Protein AF-A0A818T3P8-F1 (afdb_monomer_lite)

Foldseek 3Di:
DDDDDDQQDCPFVQVQACPQKDKPDAFPKHKDFCQPVHVVDHGPDHGIGIDGAAHPVRHGIDIDHDGDDPDDPD

Sequence (74 aa):
MMIAPNLLSNPGAEEGSIVGWNQTRPSTVIVDSNGAFNSDYYPHSGSYCFAGGKELNGSPSGLIQNVKLVGGVQ

Secondary structure (DSSP, 8-state):
-PPPPPSSSSTT-TTSS-TT-EESSS---EEE-TTSS-TT---SSSS-EEE--B-TTS-B--EE----------

pLDDT: mean 87.95, std 10.93, range [50.84, 96.56]

Radius of gyration: 14.69 Å; chains: 1; bounding box: 24×34×44 Å

Structure (mmCIF, N/CA/C/O backbone):
data_AF-A0A818T3P8-F1
#
_entry.id   AF-A0A818T3P8-F1
#
loop_
_atom_site.group_PDB
_atom_site.id
_atom_site.type_symbol
_atom_site.label_atom_id
_atom_site.label_alt_id
_atom_site.label_comp_id
_atom_site.label_asym_id
_atom_site.label_entity_id
_atom_site.label_seq_id
_atom_site.pdbx_PDB_ins_code
_atom_site.Cartn_x
_atom_site.Cartn_y
_atom_site.Cartn_z
_atom_site.occupancy
_atom_site.B_iso_or_equiv
_atom_site.auth_seq_id
_atom_site.auth_comp_id
_atom_site.auth_asym_id
_atom_site.auth_atom_id
_atom_site.pdbx_PDB_model_num
ATOM 1 N N . MET A 1 1 ? -9.531 -20.300 19.886 1.00 52.03 1 MET A N 1
ATOM 2 C CA . MET A 1 1 ? -8.886 -18.980 20.053 1.00 52.03 1 MET A CA 1
ATOM 3 C C . MET A 1 1 ? -9.595 -18.022 19.109 1.00 52.03 1 MET A C 1
ATOM 5 O O . MET A 1 1 ? -9.628 -18.323 17.925 1.00 52.03 1 MET A O 1
ATOM 9 N N . MET A 1 2 ? -10.247 -16.962 19.598 1.00 58.22 2 MET A N 1
ATOM 10 C CA . MET A 1 2 ? -10.768 -15.926 18.695 1.00 58.22 2 MET A CA 1
ATOM 11 C C . MET A 1 2 ? -9.595 -15.051 18.263 1.00 58.22 2 MET A C 1
ATOM 13 O O . MET A 1 2 ? -8.926 -14.463 19.108 1.00 58.22 2 MET A O 1
ATOM 17 N N . ILE A 1 3 ? -9.328 -15.008 16.961 1.00 69.50 3 ILE A N 1
ATOM 18 C CA . ILE A 1 3 ? -8.414 -14.033 16.373 1.00 69.50 3 ILE A CA 1
ATOM 19 C C . ILE A 1 3 ? -9.172 -12.707 16.342 1.00 69.50 3 ILE A C 1
ATOM 21 O O . ILE A 1 3 ? -10.300 -12.656 15.848 1.00 69.50 3 ILE A O 1
ATOM 25 N N . ALA A 1 4 ? -8.587 -11.652 16.909 1.00 70.75 4 ALA A N 1
ATOM 26 C CA . ALA A 1 4 ? -9.165 -10.321 16.796 1.00 70.75 4 ALA A CA 1
ATOM 27 C C . ALA A 1 4 ? -9.217 -9.926 15.308 1.00 70.75 4 ALA A C 1
ATOM 29 O O . ALA A 1 4 ? -8.227 -10.132 14.600 1.00 70.75 4 ALA A O 1
ATOM 30 N N . PRO A 1 5 ? -10.34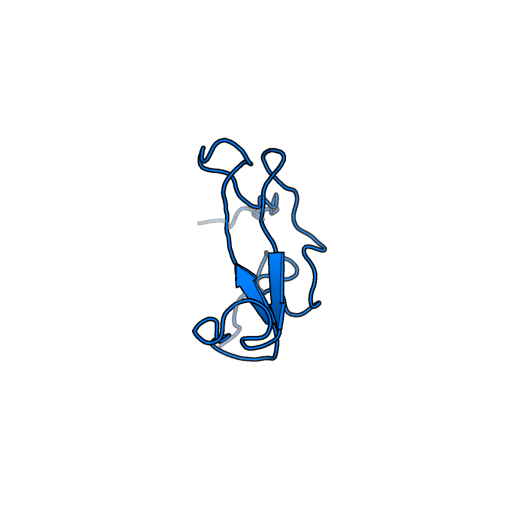7 -9.395 14.812 1.00 81.69 5 PRO A N 1
ATOM 31 C CA . PRO A 1 5 ? -10.455 -8.998 13.416 1.00 81.69 5 PRO A CA 1
ATOM 32 C C . PRO A 1 5 ? -9.437 -7.900 13.098 1.00 81.69 5 PRO A C 1
ATOM 34 O O . PRO A 1 5 ? -9.144 -7.048 13.940 1.00 81.69 5 PRO A O 1
ATOM 37 N N . ASN A 1 6 ? -8.905 -7.915 11.874 1.00 87.62 6 ASN A N 1
ATOM 38 C CA . ASN A 1 6 ? -8.057 -6.826 11.412 1.00 87.62 6 ASN A CA 1
ATOM 39 C C . ASN A 1 6 ? -8.879 -5.529 11.394 1.00 87.62 6 ASN A C 1
ATOM 41 O O . ASN A 1 6 ? -9.998 -5.505 10.886 1.00 87.62 6 ASN A O 1
ATOM 45 N N . LEU A 1 7 ? -8.331 -4.468 11.984 1.00 91.94 7 LEU A N 1
ATOM 46 C CA . LEU A 1 7 ? -8.972 -3.153 12.013 1.00 91.94 7 LEU A CA 1
ATOM 47 C C . LEU A 1 7 ? -8.764 -2.380 10.708 1.00 91.94 7 LEU A C 1
ATOM 49 O O . LEU A 1 7 ? -9.490 -1.424 10.446 1.00 91.94 7 LEU A O 1
ATOM 53 N N . LEU A 1 8 ? -7.764 -2.774 9.920 1.00 93.94 8 LEU A N 1
ATOM 54 C CA . LEU A 1 8 ? -7.493 -2.212 8.609 1.00 93.94 8 LEU A CA 1
ATOM 55 C C . LEU A 1 8 ? -8.438 -2.826 7.579 1.00 93.94 8 LEU A C 1
ATOM 57 O O . LEU A 1 8 ? -8.584 -4.045 7.487 1.00 93.94 8 LEU A O 1
ATOM 61 N N . SER A 1 9 ? -9.022 -1.966 6.758 1.00 94.25 9 SER A N 1
ATOM 62 C CA . SER A 1 9 ? -9.675 -2.356 5.512 1.00 94.25 9 SER A CA 1
ATOM 63 C C . SER A 1 9 ? -8.618 -2.544 4.428 1.00 94.25 9 SER A C 1
ATOM 65 O O . SER A 1 9 ? -7.721 -1.704 4.317 1.00 94.25 9 SER A O 1
ATOM 67 N N . ASN A 1 10 ? -8.736 -3.617 3.638 1.00 94.94 10 ASN A N 1
ATOM 68 C CA . ASN A 1 10 ? -7.837 -3.920 2.515 1.00 94.94 10 ASN A CA 1
ATOM 69 C C . ASN A 1 10 ? -6.333 -3.889 2.909 1.00 94.94 10 ASN A C 1
ATOM 71 O O . ASN A 1 10 ? -5.542 -3.161 2.298 1.00 94.94 10 ASN A O 1
ATOM 75 N N . PRO A 1 11 ? -5.927 -4.583 3.996 1.00 93.56 11 PRO A N 1
ATOM 76 C CA . PRO A 1 11 ? -4.582 -4.477 4.567 1.00 93.56 11 PRO A CA 1
ATOM 77 C C . PRO A 1 11 ? -3.473 -5.006 3.653 1.00 93.56 11 PRO A C 1
ATOM 79 O O . PRO A 1 11 ? -2.331 -4.565 3.773 1.00 93.56 11 PRO A O 1
ATOM 82 N N . GLY A 1 12 ? -3.795 -5.951 2.774 1.00 93.12 12 GLY A N 1
ATOM 83 C CA . GLY A 1 12 ? -2.870 -6.613 1.864 1.00 93.12 12 GLY A CA 1
ATOM 84 C C . GLY A 1 12 ? -3.086 -6.254 0.396 1.00 93.12 12 GLY A C 1
ATOM 85 O O . GLY A 1 12 ? -2.549 -6.951 -0.455 1.00 93.12 12 GLY A O 1
ATOM 86 N N . ALA A 1 13 ? -3.844 -5.193 0.091 1.00 95.31 13 ALA A N 1
ATOM 87 C CA . ALA A 1 13 ? -4.252 -4.827 -1.271 1.00 95.31 13 ALA A CA 1
ATOM 88 C C . ALA A 1 13 ? -5.158 -5.869 -1.955 1.00 95.31 13 ALA A C 1
ATOM 90 O O . ALA A 1 13 ? -5.206 -5.936 -3.182 1.00 95.31 13 ALA A O 1
ATOM 91 N N . GLU A 1 14 ? -5.890 -6.673 -1.182 1.00 95.00 14 GLU A N 1
ATOM 92 C CA . GLU A 1 14 ? -6.764 -7.751 -1.650 1.00 95.00 14 GLU A CA 1
ATOM 93 C C . GLU A 1 14 ? -7.784 -7.298 -2.706 1.00 95.00 14 GLU A C 1
ATOM 95 O O . GLU A 1 14 ? -8.168 -8.089 -3.565 1.00 95.00 14 GLU A O 1
ATOM 100 N N . GLU A 1 15 ? -8.190 -6.025 -2.683 1.00 95.38 15 GLU A N 1
ATOM 101 C CA . GLU A 1 15 ? -9.118 -5.447 -3.663 1.00 95.38 15 GLU A CA 1
ATOM 102 C C . GLU A 1 15 ? -8.463 -5.029 -4.993 1.00 95.38 15 GLU A C 1
ATOM 104 O O . GLU A 1 15 ? -9.127 -4.45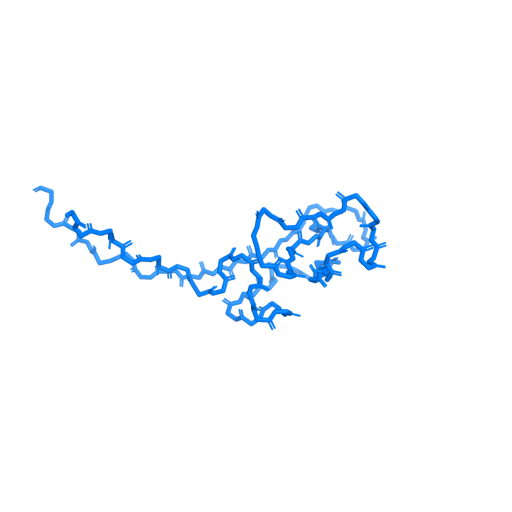7 -5.858 1.00 95.38 15 GLU A O 1
ATOM 109 N N . GLY A 1 16 ? -7.157 -5.247 -5.173 1.00 95.56 16 GLY A N 1
ATOM 110 C CA . GLY A 1 16 ? -6.437 -4.860 -6.394 1.00 95.56 16 GLY A CA 1
ATOM 111 C C . GLY A 1 16 ? -6.337 -3.345 -6.601 1.00 95.56 16 GLY A C 1
ATOM 112 O O . GLY A 1 16 ? -6.015 -2.874 -7.690 1.00 95.56 16 GLY A O 1
ATOM 113 N N . SER A 1 17 ? -6.629 -2.563 -5.563 1.00 94.94 17 SER A N 1
ATOM 114 C CA . SER A 1 17 ? -6.625 -1.103 -5.576 1.00 94.94 17 SER A CA 1
ATOM 115 C C . SER A 1 17 ? -6.334 -0.551 -4.178 1.00 94.94 17 SER A C 1
ATOM 117 O O . SER A 1 17 ? -6.267 -1.297 -3.200 1.00 94.94 17 SER A O 1
ATOM 119 N N . ILE A 1 18 ? -6.171 0.769 -4.065 1.00 94.81 18 ILE A N 1
ATOM 120 C CA . ILE A 1 18 ? -5.960 1.446 -2.776 1.00 94.81 18 ILE A CA 1
ATOM 121 C C . ILE A 1 18 ? -7.276 1.764 -2.041 1.00 94.81 18 ILE A C 1
ATOM 123 O O . ILE A 1 18 ? -7.293 2.639 -1.181 1.00 94.81 18 ILE A O 1
ATOM 127 N N . VAL A 1 19 ? -8.392 1.099 -2.368 1.00 95.50 19 VAL A N 1
ATOM 128 C CA . VAL A 1 19 ? -9.671 1.303 -1.664 1.00 95.50 19 VAL A CA 1
ATOM 129 C C . VAL A 1 19 ? -9.474 1.130 -0.153 1.00 95.50 19 VAL A C 1
ATOM 131 O O . VAL A 1 19 ? -8.766 0.230 0.299 1.00 95.50 19 VAL A O 1
ATOM 134 N N . GLY A 1 20 ? -10.048 2.049 0.630 1.00 93.88 20 GLY A N 1
ATOM 135 C CA . GLY A 1 20 ? -9.866 2.121 2.086 1.00 93.88 20 GLY A CA 1
ATOM 136 C C . GLY A 1 20 ? -8.590 2.841 2.545 1.00 93.88 20 GLY A C 1
A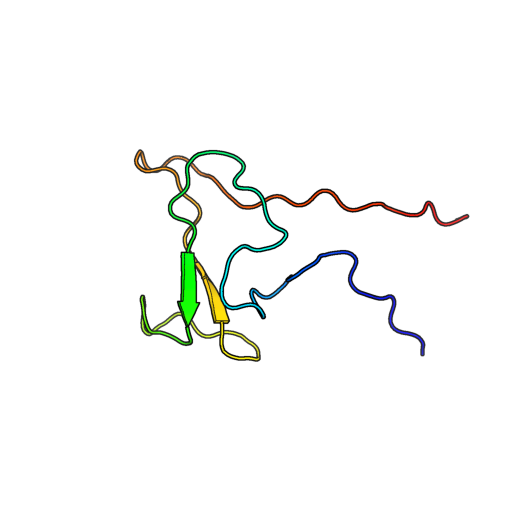TOM 137 O O . GLY A 1 20 ? -8.453 3.131 3.733 1.00 93.88 20 GLY A O 1
ATOM 138 N N . TRP A 1 21 ? -7.682 3.191 1.634 1.00 95.31 21 TRP A N 1
ATOM 139 C CA . TRP A 1 21 ? -6.459 3.930 1.930 1.00 95.31 21 TRP A CA 1
ATOM 140 C C . TRP A 1 21 ? -6.488 5.328 1.321 1.00 95.31 21 TRP A C 1
ATOM 142 O O . TRP A 1 21 ? -6.909 5.528 0.186 1.00 95.31 21 TRP A O 1
ATOM 152 N N . ASN A 1 22 ? -5.978 6.306 2.066 1.00 94.50 22 ASN A N 1
ATOM 153 C CA . ASN A 1 22 ? -5.729 7.645 1.548 1.00 94.50 22 ASN A CA 1
ATOM 154 C C . ASN A 1 22 ? -4.235 7.835 1.319 1.00 94.50 22 ASN A C 1
ATOM 156 O O . ASN A 1 22 ? -3.420 7.389 2.123 1.00 94.50 22 ASN A O 1
ATOM 160 N N . GLN A 1 23 ? -3.863 8.543 0.260 1.00 92.50 23 GLN A N 1
ATOM 161 C CA . GLN A 1 23 ? -2.480 8.974 0.096 1.00 92.50 23 GLN A CA 1
ATOM 162 C C . GLN A 1 23 ? -2.198 10.139 1.050 1.00 92.50 23 GLN A C 1
ATOM 164 O O . GLN A 1 23 ? -2.987 11.079 1.140 1.00 92.50 23 GLN A O 1
ATOM 169 N N . THR A 1 24 ? -1.070 10.104 1.760 1.00 90.38 24 THR A N 1
ATOM 170 C CA . THR A 1 24 ? -0.672 11.214 2.646 1.00 90.38 24 THR A CA 1
ATOM 171 C C . THR A 1 24 ? -0.323 12.477 1.855 1.00 90.38 24 THR A C 1
ATOM 173 O O . THR A 1 24 ? -0.535 13.592 2.329 1.00 90.38 24 THR A O 1
ATOM 176 N N . ARG A 1 25 ? 0.204 12.290 0.641 1.00 89.81 25 ARG A N 1
ATOM 177 C CA . ARG A 1 25 ? 0.538 13.291 -0.384 1.00 89.81 25 ARG A CA 1
ATOM 178 C C . ARG A 1 25 ? 0.447 12.639 -1.766 1.00 89.81 25 ARG A C 1
ATOM 180 O O . ARG A 1 25 ? 0.484 11.409 -1.810 1.00 89.81 2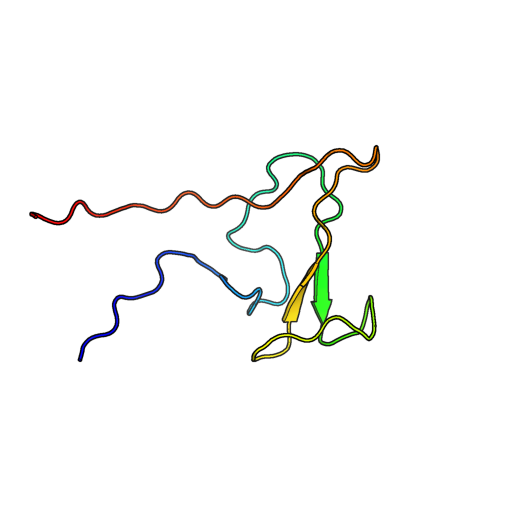5 ARG A O 1
ATOM 187 N N . PRO A 1 26 ? 0.413 13.397 -2.881 1.00 89.44 26 PRO A N 1
ATOM 188 C CA . PRO A 1 26 ? 0.495 12.813 -4.220 1.00 89.44 26 PRO A CA 1
ATOM 189 C C . PRO A 1 26 ? 1.670 11.833 -4.315 1.00 89.44 26 PRO A C 1
ATOM 191 O O . PRO A 1 26 ? 2.830 12.227 -4.194 1.00 89.44 26 PRO A O 1
ATOM 194 N N . SER A 1 27 ? 1.371 10.544 -4.457 1.00 88.69 27 SER A N 1
ATOM 195 C CA . SER A 1 27 ? 2.371 9.482 -4.384 1.00 88.69 27 SER A CA 1
ATOM 196 C C . SER A 1 27 ? 2.300 8.571 -5.595 1.00 88.69 27 SER A C 1
ATOM 198 O O . SER A 1 27 ? 1.258 8.422 -6.230 1.00 88.69 27 SER A O 1
ATOM 200 N N . THR A 1 28 ? 3.421 7.925 -5.890 1.00 90.38 28 THR A N 1
ATOM 201 C CA . THR A 1 28 ? 3.538 6.879 -6.907 1.00 90.38 28 THR A CA 1
ATOM 202 C C . THR A 1 28 ? 3.143 5.509 -6.357 1.00 90.38 28 THR A C 1
ATOM 204 O O . THR A 1 28 ? 3.658 4.498 -6.832 1.00 90.38 28 THR A O 1
ATOM 207 N N . VAL A 1 29 ? 2.343 5.453 -5.287 1.00 92.25 29 VAL A N 1
ATOM 208 C CA . VAL A 1 29 ? 1.864 4.168 -4.779 1.00 92.25 29 VAL A CA 1
ATOM 209 C C . VAL A 1 29 ? 0.989 3.524 -5.843 1.00 92.25 29 VAL A C 1
ATOM 211 O O . VAL A 1 29 ? 0.094 4.160 -6.395 1.00 92.25 29 VAL A O 1
ATOM 214 N N . ILE A 1 30 ? 1.259 2.253 -6.096 1.00 91.44 30 ILE A N 1
ATOM 215 C CA . ILE A 1 30 ? 0.492 1.408 -7.000 1.00 91.44 30 ILE A CA 1
ATOM 216 C C . ILE A 1 30 ? 0.099 0.127 -6.270 1.00 91.44 30 ILE A C 1
ATOM 218 O O . ILE A 1 30 ? 0.687 -0.230 -5.243 1.00 91.44 30 ILE A O 1
ATOM 222 N N . VAL A 1 31 ? -0.880 -0.574 -6.830 1.00 95.50 31 VAL A N 1
ATOM 223 C CA . VAL A 1 31 ? -1.129 -1.974 -6.504 1.00 95.50 31 VAL A CA 1
ATOM 224 C C . VAL A 1 31 ? -0.608 -2.800 -7.661 1.00 95.50 31 VAL A C 1
ATOM 226 O O . VAL A 1 31 ? -1.055 -2.638 -8.796 1.00 95.50 31 VAL A O 1
ATOM 229 N N . ASP A 1 32 ? 0.378 -3.635 -7.370 1.00 94.88 32 ASP A N 1
ATOM 230 C CA . ASP A 1 32 ? 0.924 -4.567 -8.337 1.00 94.88 32 ASP A CA 1
ATOM 231 C C . ASP A 1 32 ? 0.136 -5.877 -8.316 1.00 94.88 32 ASP A C 1
ATOM 233 O O . ASP A 1 32 ? -0.290 -6.330 -7.253 1.00 94.88 32 ASP A O 1
ATOM 237 N N . SER A 1 33 ? -0.055 -6.481 -9.490 1.00 94.62 33 SER A N 1
ATOM 238 C CA . SER A 1 33 ? -0.726 -7.772 -9.634 1.00 94.62 33 SER A CA 1
ATOM 239 C C . SER A 1 33 ? 0.292 -8.864 -9.935 1.00 94.62 33 SER A C 1
ATOM 241 O O . SER A 1 33 ? 0.547 -9.186 -11.093 1.00 94.62 33 SER A O 1
ATOM 243 N N . ASN A 1 34 ? 0.865 -9.425 -8.869 1.00 90.19 34 ASN A N 1
ATOM 244 C CA . ASN A 1 34 ? 1.746 -10.592 -8.908 1.00 90.19 34 ASN A CA 1
ATOM 245 C C . ASN A 1 34 ? 2.889 -10.483 -9.936 1.00 90.19 34 ASN A C 1
ATOM 247 O O . ASN A 1 34 ? 3.097 -11.376 -10.760 1.00 90.19 34 ASN A O 1
ATOM 251 N N . GLY A 1 35 ? 3.606 -9.368 -9.896 1.00 90.25 35 GLY A N 1
ATOM 252 C CA . GLY A 1 35 ? 4.810 -9.134 -10.672 1.00 90.25 35 GLY A CA 1
ATOM 253 C C . GLY A 1 35 ? 4.598 -8.386 -11.989 1.00 90.25 35 GLY A C 1
ATOM 254 O O . GLY A 1 35 ? 5.518 -8.321 -12.805 1.00 90.25 35 GLY A O 1
ATOM 255 N N . ALA A 1 36 ? 3.404 -7.839 -12.238 1.00 92.00 36 ALA A N 1
ATOM 256 C CA . ALA A 1 36 ? 3.055 -7.210 -13.515 1.00 92.00 36 ALA A CA 1
ATOM 257 C C . ALA A 1 36 ? 3.844 -5.916 -13.789 1.00 92.00 36 ALA A C 1
ATOM 259 O O . ALA A 1 36 ? 4.268 -5.666 -14.917 1.00 92.00 36 ALA A O 1
ATOM 260 N N . PHE A 1 37 ? 4.036 -5.087 -12.766 1.00 90.12 37 PHE A N 1
ATOM 261 C CA . PHE A 1 37 ? 4.831 -3.865 -12.823 1.00 90.12 37 PHE A CA 1
ATOM 262 C C . PHE A 1 37 ? 6.318 -4.146 -12.591 1.00 90.12 37 PHE A C 1
ATOM 264 O O . PHE A 1 37 ? 7.174 -3.557 -13.249 1.00 90.12 37 PHE A O 1
ATOM 271 N N . ASN A 1 38 ? 6.633 -5.034 -11.648 1.00 90.25 38 ASN A N 1
ATOM 272 C CA . ASN A 1 38 ? 7.992 -5.473 -11.361 1.00 90.25 38 ASN A CA 1
ATOM 273 C C . ASN A 1 38 ? 7.963 -6.959 -11.012 1.00 90.25 38 ASN A C 1
ATOM 275 O O . ASN A 1 38 ? 7.339 -7.330 -10.026 1.00 90.25 38 ASN A O 1
ATOM 279 N N . SER A 1 39 ? 8.690 -7.779 -11.771 1.00 93.19 39 SER A N 1
ATOM 280 C CA . SER A 1 39 ? 8.730 -9.237 -11.622 1.00 93.19 39 SER A CA 1
ATOM 281 C C . SER A 1 39 ? 9.273 -9.736 -10.285 1.00 93.19 39 SER A C 1
ATOM 283 O O . SER A 1 39 ? 9.270 -10.938 -10.070 1.00 93.19 39 SER A O 1
ATOM 285 N N . ASP A 1 40 ? 9.766 -8.862 -9.412 1.00 91.25 40 ASP A N 1
ATOM 286 C CA . ASP A 1 40 ? 10.227 -9.217 -8.069 1.00 91.25 40 ASP A CA 1
ATOM 287 C C . ASP A 1 40 ? 9.178 -8.904 -6.987 1.00 91.25 40 ASP A C 1
ATOM 289 O O . ASP A 1 40 ? 9.388 -9.188 -5.806 1.00 91.25 40 ASP A O 1
ATOM 293 N N . TYR A 1 41 ? 8.041 -8.308 -7.359 1.00 91.25 41 TYR A N 1
ATOM 294 C CA . TYR A 1 41 ? 6.950 -7.997 -6.439 1.00 91.25 41 TYR A CA 1
ATOM 295 C C . TYR A 1 41 ? 5.951 -9.147 -6.399 1.00 91.25 41 TYR A C 1
ATOM 297 O O . TYR A 1 41 ? 5.107 -9.310 -7.276 1.00 91.25 41 TYR A O 1
ATOM 305 N N . TYR A 1 42 ? 6.047 -9.941 -5.336 1.00 89.38 42 TYR A N 1
ATOM 306 C CA . TYR A 1 42 ? 5.141 -11.051 -5.082 1.00 89.38 42 TYR A CA 1
ATOM 307 C C . TYR A 1 42 ? 4.399 -10.838 -3.767 1.00 89.38 42 TYR A C 1
ATOM 309 O O . TYR A 1 42 ? 5.036 -10.606 -2.732 1.00 89.38 42 TYR A O 1
ATOM 317 N N . PRO A 1 43 ? 3.062 -10.939 -3.765 1.00 91.94 43 PRO A N 1
ATOM 318 C CA . PRO A 1 43 ? 2.322 -10.948 -2.522 1.00 91.94 43 PRO A CA 1
ATOM 319 C C . PRO A 1 43 ? 2.651 -12.212 -1.729 1.00 91.94 43 PRO A C 1
ATOM 321 O O . PRO A 1 43 ? 2.799 -13.299 -2.283 1.00 91.94 43 PRO A O 1
ATOM 324 N N . HIS A 1 44 ? 2.706 -12.086 -0.404 1.00 89.25 44 HIS A N 1
ATOM 325 C CA . HIS A 1 44 ? 2.847 -13.249 0.475 1.00 89.25 44 HIS A CA 1
ATOM 326 C C . HIS A 1 44 ? 1.673 -14.238 0.311 1.00 89.25 44 HIS A C 1
ATOM 328 O O . HIS A 1 44 ? 1.840 -15.448 0.443 1.00 89.25 44 HIS A O 1
ATOM 334 N N . SER A 1 45 ? 0.479 -13.723 0.010 1.00 90.12 45 SER A N 1
ATOM 335 C CA . SER A 1 45 ? -0.728 -14.493 -0.299 1.00 90.12 45 SER A CA 1
ATOM 336 C C . SER A 1 45 ? -1.684 -13.661 -1.155 1.00 90.12 45 SER A C 1
ATOM 338 O O . SER A 1 45 ? -1.717 -12.442 -1.008 1.00 90.12 45 SER A O 1
ATOM 340 N N . GLY A 1 46 ? -2.514 -14.303 -1.980 1.00 91.19 46 GLY A N 1
ATOM 341 C CA . GLY A 1 46 ? -3.438 -13.604 -2.882 1.00 91.19 46 GLY A CA 1
ATOM 342 C C . GLY A 1 46 ? -2.767 -13.170 -4.188 1.00 91.19 46 GLY A C 1
ATOM 343 O O . GLY A 1 46 ? -1.791 -13.781 -4.615 1.00 91.19 46 GLY A O 1
ATOM 344 N N . SER A 1 47 ? -3.322 -12.149 -4.846 1.00 94.94 47 SER A N 1
ATOM 345 C CA . SER A 1 47 ? -2.921 -11.746 -6.208 1.00 94.94 47 SER A CA 1
ATOM 346 C C . SER A 1 47 ? -2.323 -10.345 -6.307 1.00 94.94 47 SER A C 1
ATOM 348 O O . SER A 1 47 ? -1.890 -9.959 -7.392 1.00 94.94 47 SER A O 1
ATOM 350 N N . TYR A 1 48 ? -2.309 -9.586 -5.211 1.00 96.56 48 TYR A N 1
ATOM 351 C CA . TYR A 1 48 ? -1.984 -8.164 -5.225 1.00 96.56 48 TYR A CA 1
ATOM 352 C C . TYR A 1 48 ? -1.092 -7.763 -4.055 1.00 96.56 48 TYR A C 1
ATOM 354 O O . TYR A 1 48 ? -1.223 -8.313 -2.965 1.00 96.56 48 TYR A O 1
ATOM 362 N N . CYS A 1 49 ? -0.219 -6.780 -4.269 1.00 95.25 49 CYS A N 1
ATOM 363 C CA . CYS A 1 49 ? 0.572 -6.153 -3.210 1.00 95.25 49 CYS A CA 1
ATOM 364 C C . CYS A 1 49 ? 0.767 -4.654 -3.463 1.00 95.25 49 CYS A C 1
ATOM 366 O O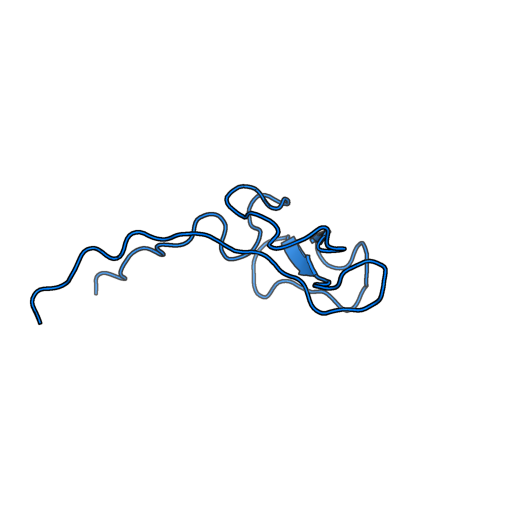 . CYS A 1 49 ? 0.836 -4.203 -4.608 1.00 95.25 49 CYS A O 1
ATOM 368 N N . PHE A 1 50 ? 0.905 -3.870 -2.394 1.00 94.31 50 PHE A N 1
ATOM 369 C CA . PHE A 1 50 ? 1.298 -2.466 -2.513 1.00 94.31 50 PHE A CA 1
ATOM 370 C C . PHE A 1 50 ? 2.763 -2.338 -2.936 1.00 94.31 50 PHE A C 1
ATOM 372 O O . PHE A 1 50 ? 3.629 -3.053 -2.433 1.00 94.31 50 PHE A O 1
ATOM 379 N N . ALA A 1 51 ? 3.046 -1.370 -3.804 1.00 90.81 51 ALA A N 1
ATOM 380 C CA . ALA A 1 51 ? 4.398 -1.027 -4.220 1.00 90.81 51 ALA A CA 1
ATOM 381 C C . ALA A 1 51 ? 4.586 0.493 -4.351 1.00 90.81 51 ALA A C 1
ATOM 383 O O . ALA A 1 51 ? 3.629 1.253 -4.520 1.00 90.81 51 ALA A O 1
ATOM 384 N N . GLY A 1 52 ? 5.842 0.946 -4.289 1.00 86.69 52 GLY A N 1
ATOM 385 C CA . GLY A 1 52 ? 6.198 2.364 -4.372 1.00 86.69 52 GLY A CA 1
ATOM 386 C C . GLY A 1 52 ? 6.268 3.046 -3.002 1.00 86.69 52 GLY A C 1
ATOM 387 O O . GLY A 1 52 ? 6.834 2.490 -2.068 1.00 86.69 52 GLY A O 1
ATOM 388 N N . GLY A 1 53 ? 5.741 4.274 -2.896 1.00 83.38 53 GLY A N 1
ATOM 389 C CA . GLY A 1 53 ? 5.794 5.068 -1.653 1.00 83.38 53 GLY A CA 1
ATOM 390 C C . GLY A 1 53 ? 6.698 6.303 -1.713 1.00 83.38 53 GLY A C 1
ATOM 391 O O . GLY A 1 53 ? 7.385 6.640 -0.751 1.00 83.38 53 GLY A O 1
ATOM 392 N N . LYS A 1 54 ? 6.721 7.000 -2.852 1.00 89.00 54 LYS A N 1
ATOM 393 C CA . LYS A 1 54 ? 7.394 8.298 -2.978 1.00 89.00 54 LYS A CA 1
ATOM 394 C C . LYS A 1 54 ? 6.554 9.282 -3.776 1.00 89.00 54 LYS A C 1
ATOM 396 O O . LYS A 1 54 ? 5.695 8.883 -4.556 1.00 89.00 54 LYS A O 1
ATOM 401 N N . GLU A 1 55 ? 6.788 10.564 -3.569 1.00 90.75 55 GLU A N 1
ATOM 402 C CA . GLU A 1 55 ? 6.321 11.626 -4.454 1.00 90.75 55 GLU A CA 1
ATOM 403 C C . GLU A 1 55 ? 7.134 11.612 -5.766 1.00 90.75 55 GLU A C 1
ATOM 405 O O . GLU A 1 55 ? 8.192 10.980 -5.860 1.00 90.75 55 GLU A O 1
ATOM 410 N N . LEU A 1 56 ? 6.689 12.360 -6.782 1.00 85.19 56 LEU A N 1
ATOM 411 C CA . LEU A 1 56 ? 7.419 12.483 -8.056 1.00 85.19 56 LEU A CA 1
ATOM 412 C C . LEU A 1 56 ? 8.826 13.084 -7.890 1.00 85.19 56 LEU A C 1
ATOM 414 O O . LEU A 1 56 ? 9.723 12.768 -8.665 1.00 85.19 56 LEU A O 1
ATOM 418 N N . ASN A 1 57 ? 9.034 13.912 -6.861 1.00 89.31 57 ASN A N 1
ATOM 419 C CA . ASN A 1 57 ? 10.336 14.502 -6.535 1.00 89.31 57 ASN A CA 1
ATOM 420 C C . ASN A 1 57 ? 11.251 13.566 -5.716 1.00 89.31 57 ASN A C 1
ATOM 422 O O . ASN A 1 57 ? 12.334 13.976 -5.311 1.00 89.31 57 ASN A O 1
ATOM 426 N N . GLY A 1 58 ? 10.819 12.328 -5.445 1.00 87.50 58 GLY A N 1
ATOM 427 C CA . GLY A 1 58 ? 11.578 11.346 -4.672 1.00 87.50 58 GLY A CA 1
ATOM 428 C C . GLY A 1 58 ? 11.408 11.433 -3.152 1.00 87.50 58 GLY A C 1
ATOM 429 O O . GLY A 1 58 ? 11.943 10.577 -2.451 1.00 87.50 58 GLY A O 1
ATOM 430 N N . SER A 1 59 ? 10.652 12.405 -2.634 1.00 91.31 59 SER A N 1
ATOM 431 C CA . SER A 1 59 ? 10.357 12.502 -1.198 1.00 91.31 59 SER A CA 1
ATOM 432 C C . SER A 1 59 ? 9.508 11.315 -0.731 1.00 91.31 59 SER A C 1
ATOM 434 O O . SER A 1 59 ? 8.630 10.880 -1.480 1.00 91.31 59 SER A O 1
ATOM 436 N N . PRO A 1 60 ? 9.708 10.790 0.492 1.00 88.31 60 PRO A N 1
ATOM 437 C CA . PRO A 1 60 ? 8.862 9.727 1.022 1.00 88.31 60 PRO A CA 1
ATOM 438 C C . PRO A 1 60 ? 7.390 10.144 1.086 1.00 88.31 60 PRO A C 1
ATOM 440 O O . PRO A 1 60 ? 7.056 11.229 1.559 1.00 88.31 60 PRO A O 1
ATOM 443 N N . SER A 1 61 ? 6.508 9.254 0.644 1.00 91.69 61 SER A N 1
ATOM 444 C CA . SER A 1 61 ? 5.056 9.390 0.765 1.00 91.69 61 SER A CA 1
ATOM 445 C C . SER A 1 61 ? 4.446 8.010 1.001 1.00 91.69 61 SER A C 1
ATOM 447 O O . SER A 1 61 ? 5.143 7.000 0.948 1.00 91.69 61 SER A O 1
ATOM 449 N N . GLY A 1 62 ? 3.154 7.920 1.295 1.00 90.94 62 GLY A N 1
ATOM 450 C CA . GLY A 1 62 ? 2.568 6.629 1.627 1.00 90.94 62 GLY A CA 1
ATOM 451 C C . GLY A 1 62 ? 1.057 6.623 1.685 1.00 90.94 62 GLY A C 1
ATOM 452 O O . GLY A 1 62 ? 0.388 7.568 1.262 1.00 90.94 62 GLY A O 1
ATOM 453 N N . LEU A 1 63 ? 0.548 5.514 2.208 1.00 94.19 63 LEU A N 1
ATOM 454 C CA . LEU A 1 63 ? -0.863 5.283 2.453 1.00 94.19 63 LEU A CA 1
ATOM 455 C C . LEU A 1 63 ? -1.153 5.405 3.947 1.00 94.19 63 LEU A C 1
ATOM 457 O O . LEU A 1 63 ? -0.366 4.963 4.783 1.00 94.19 63 LEU A O 1
ATOM 461 N N . ILE A 1 64 ? -2.293 6.001 4.277 1.00 94.81 64 ILE A N 1
ATOM 462 C CA . ILE A 1 64 ? -2.788 6.132 5.641 1.00 94.81 64 ILE A CA 1
ATOM 463 C C . ILE A 1 64 ? -4.252 5.708 5.717 1.00 94.81 64 ILE A C 1
ATOM 465 O O . ILE A 1 64 ? -5.057 6.004 4.830 1.00 94.81 64 ILE A O 1
ATOM 469 N N . GLN A 1 65 ? -4.596 5.035 6.811 1.00 95.62 65 GLN A N 1
ATOM 470 C CA . GLN A 1 65 ? -5.964 4.716 7.188 1.00 95.62 65 GLN A CA 1
ATOM 471 C C . GLN A 1 65 ? -6.148 5.065 8.663 1.00 95.62 65 GLN A C 1
ATOM 473 O O . GLN A 1 65 ? -5.322 4.710 9.504 1.00 95.62 65 GLN A O 1
ATOM 478 N N . ASN A 1 66 ? -7.231 5.772 8.976 1.00 93.56 66 ASN A N 1
ATOM 479 C CA . ASN A 1 66 ? -7.621 6.003 10.359 1.00 93.56 66 ASN A CA 1
ATOM 480 C C . ASN A 1 66 ? -8.421 4.794 10.838 1.00 93.56 66 ASN A C 1
ATOM 482 O O . ASN A 1 66 ? -9.462 4.482 10.264 1.00 93.56 66 ASN A O 1
ATOM 486 N N . VAL A 1 67 ? -7.956 4.143 11.901 1.00 91.88 67 VAL A N 1
ATOM 487 C CA . VAL A 1 67 ? -8.667 3.027 12.533 1.00 91.88 67 VAL A CA 1
ATOM 488 C C . VAL A 1 67 ? -9.244 3.461 13.871 1.00 91.88 67 VAL A C 1
ATOM 490 O O . VAL A 1 67 ? -8.624 4.214 14.625 1.00 91.88 67 VAL A O 1
ATOM 493 N N . LYS A 1 68 ? -10.442 2.972 14.192 1.00 87.25 68 LYS A N 1
ATOM 494 C CA . LYS A 1 68 ? -11.027 3.184 15.513 1.00 87.25 68 LYS A CA 1
ATOM 495 C C . LYS A 1 68 ? -10.496 2.119 16.461 1.00 87.25 68 LYS A C 1
ATOM 497 O O . LYS A 1 68 ? -10.922 0.968 16.410 1.00 87.25 68 LYS A O 1
ATOM 502 N N . LEU A 1 69 ? -9.605 2.523 17.357 1.00 85.06 69 LEU A N 1
ATOM 503 C CA . LEU A 1 69 ? -9.264 1.706 18.513 1.00 85.06 69 LEU A CA 1
ATOM 504 C C . LEU A 1 69 ? -10.454 1.756 19.469 1.00 85.06 69 LEU A C 1
ATOM 506 O O . LEU A 1 69 ? -10.773 2.802 20.036 1.00 85.06 69 LEU A O 1
ATOM 510 N N . VAL A 1 70 ? -11.160 0.641 19.615 1.00 76.38 70 VAL A N 1
ATOM 511 C CA . VAL A 1 70 ? -12.105 0.505 20.719 1.00 76.38 70 VAL A CA 1
ATOM 512 C C . VAL A 1 70 ? -11.238 0.294 21.953 1.00 76.38 70 VAL A C 1
ATOM 514 O O . VAL A 1 70 ? -10.559 -0.725 22.046 1.00 76.38 70 VAL A O 1
ATOM 517 N N . GLY A 1 71 ? -11.168 1.299 22.829 1.00 62.81 71 GLY A N 1
ATOM 518 C CA . GLY A 1 71 ? -10.363 1.230 24.046 1.00 62.81 71 GLY A CA 1
ATOM 519 C C . GLY A 1 71 ? -10.694 -0.046 24.812 1.00 62.81 71 GLY A C 1
ATOM 520 O O . GLY A 1 71 ? -11.826 -0.224 25.258 1.00 62.81 71 GLY A O 1
ATOM 521 N N . GLY A 1 72 ? -9.721 -0.949 24.912 1.00 56.09 72 GLY A N 1
ATOM 522 C CA . GLY A 1 72 ? -9.819 -2.080 25.817 1.00 56.09 72 GLY A CA 1
ATOM 523 C C . GLY A 1 72 ? -9.739 -1.548 27.240 1.00 56.09 72 GLY A C 1
ATOM 524 O O . GLY A 1 72 ? -8.851 -0.753 27.547 1.00 56.09 72 GLY A O 1
ATOM 525 N N . VAL A 1 73 ? -10.659 -1.974 28.101 1.00 51.91 73 VAL A N 1
ATOM 526 C CA . VAL A 1 73 ? -10.381 -1.985 29.538 1.00 51.91 73 VAL A CA 1
ATOM 527 C C . VAL A 1 73 ? -9.138 -2.864 29.695 1.00 51.91 73 VAL A C 1
ATOM 529 O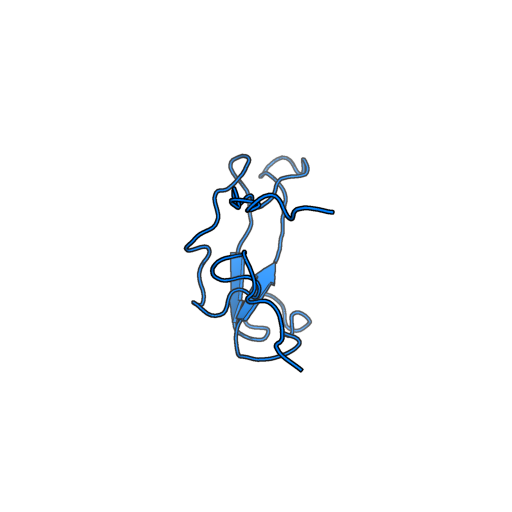 O . VAL A 1 73 ? -9.197 -4.049 29.363 1.00 51.91 73 VAL A O 1
ATOM 532 N N . GLN A 1 74 ? -8.009 -2.248 30.054 1.00 50.84 74 GLN A N 1
ATOM 533 C CA . GLN A 1 74 ? -6.816 -2.971 30.495 1.00 50.84 74 GLN A CA 1
ATOM 534 C C . GLN A 1 74 ? -7.082 -3.623 31.848 1.00 50.84 74 GLN A C 1
ATOM 536 O O . GLN A 1 74 ? -7.756 -2.974 32.681 1.00 50.84 74 GLN A O 1
#